Protein AF-A0A972AW50-F1 (afdb_monomer_lite)

Foldseek 3Di:
DDLVLLLVLVVVCVVLPAAEAPPAQFDQAAPVNLVVSCVVCVPRCVVCVVVCVVPRHRGTYAHQVSSVQNSVQDDPNGGDDDPVPDDFLVRVVVPDPDDDDPVPDDPDWSDWDDDVRGIHTD

pLDDT: mean 96.29, std 3.57, range [65.44, 98.56]

Structure (mmCIF, N/CA/C/O backbone):
data_AF-A0A972AW50-F1
#
_entry.id   AF-A0A972AW50-F1
#
loop_
_atom_site.group_PDB
_atom_site.id
_atom_site.type_symbol
_atom_site.label_atom_id
_atom_site.label_alt_id
_atom_site.label_comp_id
_atom_site.label_asym_id
_atom_site.label_entity_id
_atom_site.label_seq_id
_atom_site.pdbx_PDB_ins_code
_atom_site.Cartn_x
_atom_site.Cartn_y
_atom_site.Cartn_z
_atom_site.occupancy
_atom_site.B_iso_or_equiv
_atom_site.auth_seq_id
_atom_site.auth_comp_id
_atom_site.auth_asym_id
_atom_site.auth_atom_id
_atom_site.pdbx_PDB_model_num
ATOM 1 N N . MET A 1 1 ? -8.920 12.000 7.982 1.00 65.44 1 MET A N 1
ATOM 2 C CA . MET A 1 1 ? -9.173 10.735 7.262 1.00 65.44 1 MET A CA 1
ATOM 3 C C . MET A 1 1 ? -10.648 10.401 7.430 1.00 65.44 1 MET A C 1
ATOM 5 O O . MET A 1 1 ? -11.106 10.422 8.565 1.00 65.44 1 MET A O 1
ATOM 9 N N . ASN A 1 2 ? -11.384 10.175 6.340 1.00 83.88 2 ASN A N 1
ATOM 10 C CA . ASN A 1 2 ? -12.760 9.662 6.377 1.00 83.88 2 ASN A CA 1
ATOM 11 C C . ASN A 1 2 ? -12.715 8.178 5.972 1.00 83.88 2 ASN A C 1
ATOM 13 O O . ASN A 1 2 ? -12.054 7.855 4.986 1.00 83.88 2 ASN A O 1
ATOM 17 N N . ASN A 1 3 ? -13.385 7.292 6.714 1.00 86.88 3 ASN A N 1
ATOM 18 C CA . ASN A 1 3 ? -13.387 5.852 6.434 1.00 86.88 3 ASN A CA 1
ATOM 19 C C . ASN A 1 3 ? -13.996 5.537 5.057 1.00 86.88 3 ASN A C 1
ATOM 21 O O . ASN A 1 3 ? -13.477 4.677 4.357 1.00 86.88 3 ASN A O 1
ATOM 25 N N . ILE A 1 4 ? -15.004 6.297 4.614 1.00 93.00 4 ILE A N 1
ATOM 26 C CA . ILE A 1 4 ? -15.620 6.121 3.287 1.00 93.00 4 ILE A CA 1
ATOM 27 C C . ILE A 1 4 ? -14.591 6.351 2.172 1.00 93.00 4 ILE A C 1
ATOM 29 O O . ILE A 1 4 ? -14.475 5.551 1.249 1.00 93.00 4 ILE A O 1
ATOM 33 N N . GLY A 1 5 ? -13.796 7.420 2.278 1.00 95.38 5 GLY A N 1
ATOM 34 C CA . GLY A 1 5 ? -12.772 7.726 1.278 1.00 95.38 5 GLY A CA 1
ATOM 35 C C . GLY A 1 5 ? -11.654 6.683 1.238 1.00 95.38 5 GLY A C 1
ATOM 36 O O . GLY A 1 5 ? -11.182 6.343 0.156 1.00 95.38 5 GLY A O 1
ATOM 37 N N . LEU A 1 6 ? -11.271 6.134 2.397 1.00 96.62 6 LEU A N 1
ATOM 38 C CA . LEU A 1 6 ? -10.305 5.036 2.463 1.00 96.62 6 LEU A CA 1
ATOM 39 C C . LEU A 1 6 ? -10.844 3.778 1.766 1.00 96.62 6 LEU A C 1
ATOM 41 O O . LEU A 1 6 ? -10.118 3.157 0.996 1.00 96.62 6 LEU A O 1
ATOM 45 N N . VAL A 1 7 ? -12.116 3.434 1.985 1.00 97.69 7 VAL A N 1
ATOM 46 C CA . VAL A 1 7 ? -12.761 2.282 1.333 1.00 97.69 7 VAL A CA 1
ATOM 47 C C . VAL A 1 7 ? -12.762 2.436 -0.186 1.00 97.69 7 VAL A C 1
ATOM 49 O O . VAL A 1 7 ? -12.368 1.508 -0.892 1.00 97.69 7 VAL A O 1
ATOM 52 N N . GLU A 1 8 ? -13.146 3.603 -0.706 1.00 97.31 8 GLU A N 1
ATOM 53 C CA . GLU A 1 8 ? -13.129 3.851 -2.154 1.00 97.31 8 GLU A CA 1
ATOM 54 C C . GLU A 1 8 ? -11.710 3.800 -2.733 1.00 97.31 8 GLU A C 1
ATOM 56 O O . GLU A 1 8 ? -11.491 3.249 -3.814 1.00 97.31 8 GLU A O 1
ATOM 61 N N . HIS A 1 9 ? -10.714 4.277 -1.984 1.00 97.75 9 HIS A N 1
ATOM 62 C CA . HIS A 1 9 ? -9.311 4.156 -2.374 1.00 97.75 9 HIS A CA 1
ATOM 63 C C . HIS A 1 9 ? -8.843 2.695 -2.430 1.00 97.75 9 HIS A C 1
ATOM 65 O O . HIS A 1 9 ? -8.184 2.288 -3.387 1.00 97.75 9 HIS A O 1
ATOM 71 N N . CYS A 1 10 ? -9.228 1.874 -1.450 1.00 98.00 10 CYS A N 1
ATOM 72 C CA . CYS A 1 10 ? -8.945 0.438 -1.448 1.00 98.00 10 CYS A CA 1
ATOM 73 C C . CYS A 1 10 ? -9.634 -0.285 -2.616 1.00 98.00 10 CYS A C 1
ATOM 75 O O . CYS A 1 10 ? -8.998 -1.098 -3.289 1.00 98.00 10 CYS A O 1
ATOM 77 N N . LYS A 1 11 ? -10.897 0.045 -2.918 1.00 98.19 11 LYS A N 1
ATOM 78 C CA . LYS A 1 11 ? -11.619 -0.482 -4.090 1.00 98.19 11 LYS A CA 1
ATOM 79 C C . LYS A 1 11 ? -10.936 -0.100 -5.402 1.00 98.19 11 LYS A C 1
ATOM 81 O O . LYS A 1 11 ? -10.844 -0.933 -6.301 1.00 98.19 11 LYS A O 1
ATOM 86 N N . MET A 1 12 ? -10.422 1.126 -5.508 1.00 97.94 12 MET A N 1
ATOM 87 C CA . MET A 1 12 ? -9.643 1.578 -6.663 1.00 97.94 12 MET A CA 1
ATOM 88 C C . MET A 1 12 ? -8.335 0.791 -6.806 1.00 97.94 12 MET A C 1
ATOM 90 O O . MET A 1 12 ? -8.030 0.302 -7.893 1.00 97.94 12 MET A O 1
ATOM 94 N N . ALA A 1 13 ? -7.584 0.604 -5.717 1.00 98.25 13 ALA A N 1
ATOM 95 C CA . ALA A 1 13 ? -6.361 -0.194 -5.744 1.00 98.25 13 ALA A CA 1
ATOM 96 C C . ALA A 1 13 ? -6.643 -1.649 -6.163 1.00 98.25 13 ALA A C 1
ATOM 98 O O . ALA A 1 13 ? -5.898 -2.223 -6.962 1.00 98.25 13 ALA A O 1
ATOM 99 N N . LEU A 1 14 ? -7.752 -2.224 -5.683 1.00 97.94 14 LEU A N 1
ATOM 100 C CA . LEU A 1 14 ? -8.210 -3.562 -6.056 1.00 97.94 14 LEU A CA 1
ATOM 101 C C . LEU A 1 14 ? -8.616 -3.648 -7.534 1.00 97.94 14 LEU A C 1
ATOM 103 O O . LEU A 1 14 ? -8.179 -4.563 -8.232 1.00 97.94 14 LEU A O 1
ATOM 107 N N . SER A 1 15 ? -9.407 -2.698 -8.040 1.00 98.25 15 SER A N 1
ATOM 108 C CA . SER A 1 15 ? -9.867 -2.696 -9.436 1.00 98.25 15 SER A CA 1
ATOM 109 C C . SER A 1 15 ? -8.715 -2.495 -10.424 1.00 98.25 15 SER A C 1
ATOM 111 O O . SER A 1 15 ? -8.663 -3.152 -11.464 1.00 98.25 15 SER A O 1
ATOM 113 N N . GLN A 1 16 ? -7.727 -1.674 -10.058 1.00 97.44 16 GLN A N 1
ATOM 114 C CA . GLN A 1 16 ? -6.468 -1.502 -10.791 1.00 97.44 16 GLN A CA 1
ATOM 115 C C . GLN A 1 16 ? -5.462 -2.638 -10.538 1.00 97.44 16 GLN A C 1
ATOM 117 O O . GLN A 1 16 ? -4.381 -2.668 -11.140 1.00 97.44 16 GLN A O 1
ATOM 122 N N . ARG A 1 17 ? -5.819 -3.589 -9.665 1.00 97.38 17 ARG A N 1
ATOM 123 C CA . ARG A 1 17 ? -5.050 -4.788 -9.324 1.00 97.38 17 ARG A CA 1
ATOM 124 C C . ARG A 1 17 ? -3.630 -4.458 -8.846 1.00 97.38 17 ARG A C 1
ATOM 126 O O . ARG A 1 17 ? -2.674 -5.051 -9.345 1.00 97.38 17 ARG A O 1
ATOM 133 N N . TRP A 1 18 ? -3.474 -3.484 -7.950 1.00 98.44 18 TRP A N 1
ATOM 134 C CA . TRP A 1 18 ? -2.161 -3.085 -7.431 1.00 98.44 18 TRP A CA 1
ATOM 135 C C . TRP A 1 18 ? -1.372 -4.288 -6.891 1.00 98.44 18 TRP A C 1
ATOM 137 O O . TRP A 1 18 ? -1.942 -5.213 -6.315 1.00 98.44 18 TRP A O 1
ATOM 147 N N . GLY A 1 19 ? -0.056 -4.273 -7.101 1.00 98.38 19 GLY A N 1
ATOM 148 C CA . GLY A 1 19 ? 0.846 -5.306 -6.598 1.00 98.38 19 GLY A CA 1
ATOM 149 C C . GLY A 1 19 ? 1.158 -5.132 -5.113 1.00 98.38 19 GLY A C 1
ATOM 150 O O . GLY A 1 19 ? 1.080 -4.025 -4.575 1.00 98.38 19 GLY A O 1
ATOM 151 N N . TYR A 1 20 ? 1.568 -6.219 -4.460 1.00 98.00 20 TYR A N 1
ATOM 152 C CA . TYR A 1 20 ? 2.067 -6.171 -3.087 1.00 98.00 20 TYR A CA 1
ATOM 153 C C . TYR A 1 20 ? 3.596 -6.235 -3.077 1.00 98.00 20 TYR A C 1
ATOM 155 O O . TYR A 1 20 ? 4.177 -7.265 -3.422 1.00 98.00 20 TYR A O 1
ATOM 163 N N . VAL A 1 21 ? 4.254 -5.142 -2.681 1.00 98.44 21 VAL A N 1
ATOM 164 C CA . VAL A 1 21 ? 5.723 -5.067 -2.581 1.00 98.44 21 VAL A CA 1
ATOM 165 C C . VAL A 1 21 ? 6.111 -4.343 -1.301 1.00 98.44 21 VAL A C 1
ATOM 167 O O . VAL A 1 21 ? 5.670 -3.220 -1.061 1.00 98.44 21 VAL A O 1
ATOM 170 N N . TRP A 1 22 ? 6.953 -4.976 -0.486 1.00 98.25 22 TRP A N 1
ATOM 171 C CA . TRP A 1 22 ? 7.418 -4.416 0.782 1.00 98.25 22 TRP A CA 1
ATOM 172 C C . TRP A 1 22 ? 8.090 -3.047 0.593 1.00 98.25 22 TRP A C 1
ATOM 174 O O . TRP A 1 22 ? 8.922 -2.884 -0.300 1.00 98.25 22 TRP A O 1
ATOM 184 N N . GLY A 1 23 ? 7.724 -2.062 1.418 1.00 97.06 23 GLY A N 1
ATOM 185 C CA . GLY A 1 23 ? 8.256 -0.699 1.363 1.00 97.06 23 GLY A CA 1
ATOM 186 C C . GLY A 1 23 ? 7.624 0.195 0.290 1.00 97.06 23 GLY A C 1
ATOM 187 O O . GLY A 1 23 ? 8.008 1.357 0.158 1.00 97.06 23 GLY A O 1
ATOM 188 N N . SER A 1 24 ? 6.656 -0.308 -0.483 1.00 97.81 24 SER A N 1
ATOM 189 C CA . SER A 1 24 ? 5.930 0.488 -1.478 1.00 97.81 24 SER A CA 1
ATOM 190 C C . SER A 1 24 ? 4.645 1.099 -0.905 1.00 97.81 24 SER A C 1
ATOM 192 O O . SER A 1 24 ? 4.058 0.595 0.049 1.00 97.81 24 SER A O 1
ATOM 194 N N . PHE A 1 25 ? 4.198 2.217 -1.478 1.00 97.56 25 PHE A N 1
ATOM 195 C CA . PHE A 1 25 ? 3.111 3.039 -0.923 1.00 97.56 25 PHE A CA 1
ATOM 196 C C . PHE A 1 25 ? 2.245 3.683 -2.019 1.00 97.56 25 PHE A C 1
ATOM 198 O O . PHE A 1 25 ? 1.929 4.869 -1.997 1.00 97.56 25 PHE A O 1
ATOM 205 N N . GLY A 1 26 ? 1.894 2.893 -3.032 1.00 97.56 26 GLY A N 1
ATOM 206 C CA . GLY A 1 26 ? 0.997 3.257 -4.131 1.00 97.56 26 GLY A CA 1
ATOM 207 C C . GLY A 1 26 ? 1.672 3.880 -5.352 1.00 97.56 26 GLY A C 1
ATOM 208 O O . GLY A 1 26 ? 0.989 4.276 -6.297 1.00 97.56 26 GLY A O 1
ATOM 209 N N . ARG A 1 27 ? 3.007 3.972 -5.376 1.00 97.19 27 ARG A N 1
ATOM 210 C CA . ARG A 1 27 ? 3.770 4.419 -6.556 1.00 97.19 27 ARG A CA 1
ATOM 211 C C . ARG A 1 27 ? 3.882 3.296 -7.583 1.00 97.19 27 ARG A C 1
ATOM 213 O O . ARG A 1 27 ? 3.848 2.119 -7.231 1.00 97.19 27 ARG A O 1
ATOM 220 N N . VAL A 1 28 ? 4.049 3.673 -8.850 1.00 97.88 28 VAL A N 1
ATOM 221 C CA . VAL A 1 28 ? 4.423 2.729 -9.912 1.00 97.88 28 VAL A CA 1
ATOM 222 C C . VAL A 1 28 ? 5.813 2.170 -9.610 1.00 97.88 28 VAL A C 1
ATOM 224 O O . VAL A 1 28 ? 6.753 2.932 -9.377 1.00 97.88 28 VAL A O 1
ATOM 227 N N . LEU A 1 29 ? 5.936 0.845 -9.602 1.00 98.38 29 LEU A N 1
ATOM 228 C CA . LEU A 1 29 ? 7.190 0.143 -9.376 1.00 98.38 29 LEU A CA 1
ATOM 229 C C . LEU A 1 29 ? 8.030 0.149 -10.658 1.00 98.38 29 LEU A C 1
ATOM 231 O O . LEU A 1 29 ? 7.900 -0.725 -11.515 1.00 98.38 29 LEU A O 1
ATOM 235 N N . THR A 1 30 ? 8.887 1.155 -10.800 1.00 98.31 30 THR A N 1
ATOM 236 C CA . THR A 1 30 ? 9.907 1.194 -11.856 1.00 98.31 30 THR A CA 1
ATOM 237 C C . THR A 1 30 ? 11.057 0.241 -11.524 1.00 98.31 30 THR A C 1
ATOM 239 O O . THR A 1 30 ? 11.207 -0.203 -10.382 1.00 98.31 30 THR A O 1
ATOM 242 N N . ARG A 1 31 ? 11.915 -0.050 -12.510 1.00 98.12 31 ARG A N 1
ATOM 243 C CA . ARG A 1 31 ? 13.122 -0.861 -12.292 1.00 98.12 31 ARG A CA 1
ATOM 244 C C . ARG A 1 31 ? 14.049 -0.243 -11.236 1.00 98.12 31 ARG A C 1
ATOM 246 O O . ARG A 1 31 ? 14.555 -0.968 -10.384 1.00 98.12 31 ARG A O 1
ATOM 253 N N . ASP A 1 32 ? 14.219 1.077 -11.250 1.00 97.88 32 ASP A N 1
ATOM 254 C CA . ASP A 1 32 ? 15.081 1.785 -10.296 1.00 97.88 32 ASP A CA 1
ATOM 255 C C . ASP A 1 32 ? 14.532 1.721 -8.873 1.00 97.88 32 ASP A C 1
ATOM 257 O O . ASP A 1 32 ? 15.257 1.374 -7.938 1.00 97.88 32 ASP A O 1
ATOM 261 N N . ASN A 1 33 ? 13.230 1.971 -8.713 1.00 96.44 33 ASN A N 1
ATOM 262 C CA . ASN A 1 33 ? 12.562 1.869 -7.421 1.00 96.44 33 ASN A CA 1
ATOM 263 C C . ASN A 1 33 ? 12.564 0.425 -6.902 1.00 96.44 33 ASN A C 1
ATOM 265 O O . ASN A 1 33 ? 12.793 0.216 -5.714 1.00 96.44 33 ASN A O 1
ATOM 269 N N . TYR A 1 34 ? 12.374 -0.573 -7.771 1.00 98.44 34 TYR A N 1
ATOM 270 C CA . TYR A 1 34 ? 12.538 -1.980 -7.401 1.00 98.44 34 TYR A CA 1
ATOM 271 C C . TYR A 1 34 ? 13.956 -2.265 -6.891 1.00 98.44 34 TYR A C 1
ATOM 273 O O . TYR A 1 34 ? 14.110 -2.815 -5.805 1.00 98.44 34 TYR A O 1
ATOM 281 N N . ASN A 1 35 ? 14.993 -1.848 -7.623 1.00 98.31 35 ASN A N 1
ATOM 282 C CA . ASN A 1 35 ? 16.385 -2.066 -7.223 1.00 98.31 35 ASN A CA 1
ATOM 283 C C . ASN A 1 35 ? 16.710 -1.379 -5.887 1.00 98.31 35 ASN A C 1
ATOM 285 O O . ASN A 1 35 ? 17.461 -1.920 -5.075 1.00 98.31 35 ASN A O 1
ATOM 289 N N . GLN A 1 36 ? 16.141 -0.196 -5.637 1.00 98.06 36 GLN A N 1
ATOM 290 C CA . GLN A 1 36 ? 16.255 0.480 -4.347 1.00 98.06 36 GLN A CA 1
ATOM 291 C C . GLN A 1 36 ? 15.596 -0.331 -3.225 1.00 98.06 36 GLN A C 1
ATOM 293 O O . GLN A 1 36 ? 16.245 -0.584 -2.212 1.00 98.06 36 GLN A O 1
ATOM 298 N N . LEU A 1 37 ? 14.348 -0.771 -3.415 1.00 98.06 37 LEU A N 1
ATOM 299 C CA . LEU A 1 37 ? 13.626 -1.579 -2.430 1.00 98.06 37 LEU A CA 1
ATOM 300 C C . LEU A 1 37 ? 14.327 -2.917 -2.169 1.00 98.06 37 LEU A C 1
ATOM 302 O O . LEU A 1 37 ? 14.433 -3.328 -1.021 1.00 98.06 37 LEU A O 1
ATOM 306 N N . TYR A 1 38 ? 14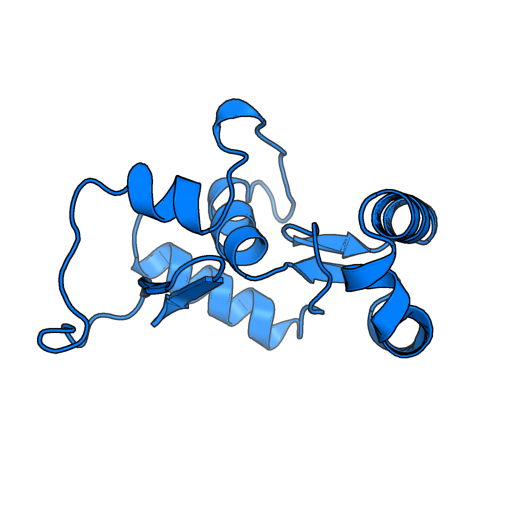.873 -3.557 -3.203 1.00 98.19 38 TYR A N 1
ATOM 307 C CA . TYR A 1 38 ? 15.655 -4.786 -3.076 1.00 98.19 38 TYR A CA 1
ATOM 308 C C . TYR A 1 38 ? 16.910 -4.583 -2.216 1.00 98.19 38 TYR A C 1
ATOM 310 O O . TYR A 1 38 ? 17.210 -5.408 -1.359 1.00 98.19 38 TYR A O 1
ATOM 318 N N . ARG A 1 39 ? 17.635 -3.469 -2.397 1.00 98.31 39 ARG A N 1
ATOM 319 C CA . ARG A 1 39 ? 18.801 -3.140 -1.557 1.00 98.31 39 ARG A CA 1
ATOM 320 C C . ARG A 1 39 ? 18.413 -2.805 -0.120 1.00 98.31 39 ARG A C 1
ATOM 322 O O . ARG A 1 39 ? 19.143 -3.157 0.799 1.00 98.31 39 ARG A O 1
ATOM 329 N N . GLN A 1 40 ? 17.295 -2.107 0.066 1.00 97.56 40 GLN A N 1
ATOM 330 C CA . GLN A 1 40 ? 16.835 -1.660 1.379 1.00 97.56 40 GLN A CA 1
ATOM 331 C C . GLN A 1 40 ? 16.220 -2.800 2.204 1.00 97.56 40 GLN A C 1
ATOM 333 O O . GLN A 1 40 ? 16.399 -2.846 3.418 1.00 97.56 40 GLN A O 1
ATOM 338 N N . TYR A 1 41 ? 15.531 -3.727 1.540 1.00 97.44 41 TYR A N 1
ATOM 339 C CA . TYR A 1 41 ? 14.795 -4.834 2.146 1.00 97.44 41 TYR A CA 1
ATOM 340 C C . TYR A 1 41 ? 1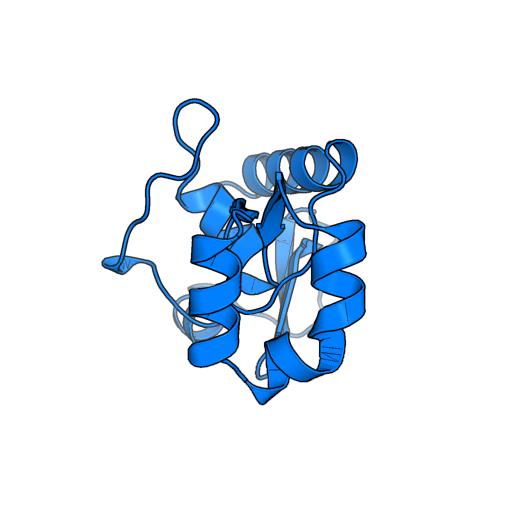5.152 -6.163 1.456 1.00 97.44 41 TYR A C 1
ATOM 342 O O . TYR A 1 41 ? 14.299 -6.795 0.823 1.00 97.44 41 TYR A O 1
ATOM 350 N N . PRO A 1 42 ? 16.420 -6.612 1.535 1.00 97.38 42 PRO A N 1
ATOM 351 C CA . PRO A 1 42 ? 16.898 -7.765 0.771 1.00 97.38 42 PRO A CA 1
ATOM 352 C C . PRO A 1 42 ? 16.215 -9.072 1.175 1.00 97.38 42 PRO A C 1
ATOM 354 O O . PRO A 1 42 ? 16.122 -9.988 0.364 1.00 97.38 42 PRO A O 1
ATOM 357 N N . ARG A 1 43 ? 15.700 -9.178 2.407 1.00 97.62 43 ARG A N 1
ATOM 358 C CA . ARG A 1 43 ? 14.953 -10.362 2.846 1.00 97.62 43 ARG A CA 1
ATOM 359 C C . ARG A 1 43 ? 13.518 -10.328 2.337 1.00 97.62 43 ARG A C 1
ATOM 361 O O . ARG A 1 43 ? 13.054 -11.301 1.753 1.00 97.62 43 ARG A O 1
ATOM 368 N N . GLU A 1 44 ? 12.821 -9.222 2.549 1.00 97.19 44 GLU A N 1
ATOM 369 C CA . GLU A 1 44 ? 11.389 -9.090 2.292 1.00 97.19 44 GLU A CA 1
ATOM 370 C C . GLU A 1 44 ? 11.091 -8.962 0.799 1.00 97.19 44 GLU A C 1
ATOM 372 O O . GLU A 1 44 ? 10.151 -9.581 0.310 1.00 97.19 44 GLU A O 1
ATOM 377 N N . VAL A 1 45 ? 11.905 -8.201 0.064 1.00 98.06 45 VAL A N 1
ATOM 378 C CA . VAL A 1 45 ? 11.786 -8.057 -1.394 1.00 98.06 45 VAL A CA 1
ATOM 379 C C . VAL A 1 45 ? 12.524 -9.192 -2.096 1.00 98.06 45 VAL A C 1
ATOM 381 O O . VAL A 1 45 ? 11.980 -9.787 -3.025 1.00 98.06 45 VAL A O 1
ATOM 384 N N . GLY A 1 46 ? 13.730 -9.543 -1.637 1.00 97.88 46 GLY A N 1
ATOM 385 C CA . GLY A 1 46 ? 14.549 -10.558 -2.303 1.00 97.88 46 GLY A CA 1
ATOM 386 C C . GLY A 1 46 ? 13.944 -11.958 -2.276 1.00 97.88 46 GLY A C 1
ATOM 387 O O . GLY A 1 46 ? 14.001 -12.656 -3.285 1.00 97.88 46 GLY A O 1
ATOM 388 N N . ARG A 1 47 ? 13.250 -12.339 -1.192 1.00 97.81 47 ARG A N 1
ATOM 389 C CA . ARG A 1 47 ? 12.521 -13.620 -1.113 1.00 97.81 47 ARG A CA 1
ATOM 390 C C . ARG A 1 47 ? 11.473 -13.794 -2.220 1.00 97.81 47 ARG A C 1
ATOM 392 O O . ARG A 1 47 ? 11.159 -14.927 -2.571 1.00 97.81 47 ARG A O 1
ATOM 399 N N . TYR A 1 48 ? 10.936 -12.699 -2.757 1.00 97.75 48 TYR A N 1
ATOM 400 C CA . TYR A 1 48 ? 9.905 -12.709 -3.798 1.00 97.75 48 TYR A CA 1
ATOM 401 C C . TYR A 1 48 ? 10.373 -12.045 -5.101 1.00 97.75 48 TYR A C 1
ATOM 403 O O . TYR A 1 48 ? 9.537 -11.672 -5.924 1.00 97.75 48 TYR A O 1
ATOM 411 N N . ALA A 1 49 ? 11.686 -11.893 -5.305 1.00 97.88 49 ALA A N 1
ATOM 412 C CA . ALA A 1 49 ? 12.266 -11.130 -6.410 1.00 97.88 49 ALA A CA 1
ATOM 413 C C . ALA A 1 49 ? 11.727 -11.545 -7.786 1.00 97.88 49 ALA A C 1
ATOM 415 O O . ALA A 1 49 ? 11.315 -10.684 -8.564 1.00 97.88 49 ALA A O 1
ATOM 416 N N . ASP A 1 50 ? 11.690 -12.847 -8.074 1.00 98.19 50 ASP A N 1
ATOM 417 C CA . ASP A 1 50 ? 11.230 -13.365 -9.368 1.00 98.19 50 ASP A CA 1
ATOM 418 C C . ASP A 1 50 ? 9.748 -13.059 -9.596 1.00 98.19 50 ASP A C 1
ATOM 420 O O . ASP A 1 50 ? 9.360 -12.537 -10.641 1.00 98.19 50 ASP A O 1
ATOM 424 N N . HIS A 1 51 ? 8.916 -13.296 -8.578 1.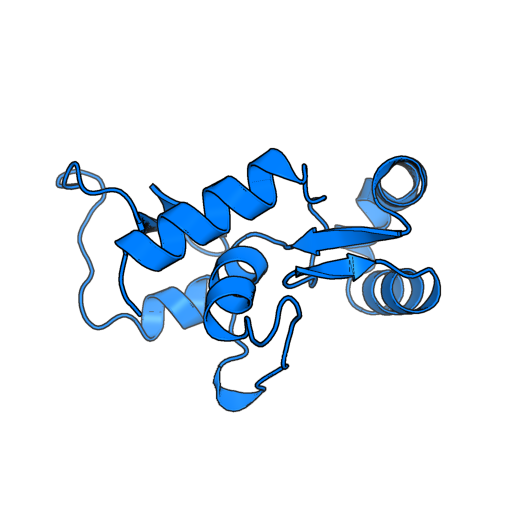00 98.25 51 HIS A N 1
ATOM 425 C CA . HIS A 1 51 ? 7.488 -13.004 -8.640 1.00 98.25 51 HIS A CA 1
ATOM 426 C C . HIS A 1 51 ? 7.225 -11.502 -8.811 1.00 98.25 51 HIS A C 1
ATOM 428 O O . HIS A 1 51 ? 6.411 -11.112 -9.648 1.00 98.25 51 HIS A O 1
ATOM 434 N N . ILE A 1 52 ? 7.928 -10.652 -8.058 1.00 98.31 52 ILE A N 1
ATOM 435 C CA . ILE A 1 52 ? 7.767 -9.197 -8.128 1.00 98.31 52 ILE A CA 1
ATOM 436 C C . ILE A 1 52 ? 8.153 -8.679 -9.512 1.00 98.31 52 ILE A C 1
ATOM 438 O O . ILE A 1 52 ? 7.396 -7.920 -10.120 1.00 98.31 52 ILE A O 1
ATOM 442 N N . GLN A 1 53 ? 9.305 -9.103 -10.030 1.00 97.94 53 GLN A N 1
ATOM 443 C CA . GLN A 1 53 ? 9.785 -8.652 -11.332 1.00 97.94 53 GLN A CA 1
ATOM 444 C C . GLN A 1 53 ? 8.881 -9.118 -12.476 1.00 97.94 53 G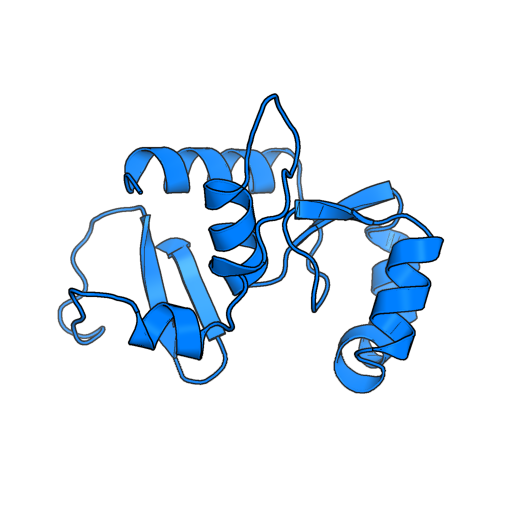LN A C 1
ATOM 446 O O . GLN A 1 53 ? 8.637 -8.343 -13.398 1.00 97.94 53 GLN A O 1
ATOM 451 N N . ALA A 1 54 ? 8.352 -10.342 -12.402 1.00 98.12 54 ALA A N 1
ATOM 452 C CA . ALA A 1 54 ? 7.471 -10.886 -13.430 1.00 98.12 54 ALA A CA 1
ATOM 453 C C . ALA A 1 54 ? 6.061 -10.266 -13.429 1.00 98.12 54 ALA A C 1
ATOM 455 O O . ALA A 1 54 ? 5.444 -10.174 -14.487 1.00 98.12 54 ALA A O 1
ATOM 456 N N . ASN A 1 55 ? 5.538 -9.842 -12.269 1.00 97.94 55 ASN A N 1
ATOM 457 C CA . ASN A 1 55 ? 4.115 -9.490 -12.132 1.00 97.94 55 ASN A CA 1
ATOM 458 C C . ASN A 1 55 ? 3.839 -8.010 -11.829 1.00 97.94 55 ASN A C 1
ATOM 460 O O . ASN A 1 55 ? 2.749 -7.520 -12.144 1.00 97.94 55 ASN A O 1
ATOM 464 N N . TRP A 1 56 ? 4.779 -7.296 -11.199 1.00 98.06 56 TRP A N 1
ATOM 465 C CA . TRP A 1 56 ? 4.504 -5.993 -10.577 1.00 98.06 56 TRP A CA 1
ATOM 466 C C . TRP A 1 56 ? 5.300 -4.818 -11.151 1.00 98.06 56 TRP A C 1
ATOM 468 O O . TRP A 1 56 ? 4.947 -3.669 -10.880 1.00 98.06 56 TRP A O 1
ATOM 478 N N . LEU A 1 57 ? 6.330 -5.058 -11.972 1.00 97.94 57 LEU A N 1
ATOM 479 C CA . LEU A 1 57 ? 7.020 -3.970 -12.672 1.00 97.94 57 LEU A CA 1
ATOM 480 C C . LEU A 1 57 ? 6.043 -3.163 -13.533 1.00 97.94 57 LEU A C 1
ATOM 482 O O . LEU A 1 57 ? 5.165 -3.713 -14.193 1.00 97.94 57 LEU A O 1
ATOM 486 N N . ASN A 1 58 ? 6.215 -1.841 -13.521 1.00 97.62 58 ASN A N 1
ATOM 487 C CA . ASN A 1 58 ? 5.350 -0.861 -14.185 1.00 97.62 58 ASN A CA 1
ATOM 488 C C . ASN A 1 58 ? 3.905 -0.825 -13.661 1.00 97.62 58 ASN A C 1
ATOM 490 O O . ASN A 1 58 ? 3.029 -0.233 -14.290 1.00 97.62 58 ASN A O 1
ATOM 494 N N . ARG A 1 59 ? 3.646 -1.398 -12.481 1.00 97.75 59 ARG A N 1
ATOM 495 C CA . ARG A 1 59 ? 2.338 -1.357 -11.816 1.00 97.75 59 ARG A CA 1
ATOM 496 C C . ARG A 1 59 ? 2.435 -0.625 -10.491 1.00 97.75 59 ARG A C 1
ATOM 498 O O . ARG A 1 59 ? 3.493 -0.589 -9.862 1.00 97.75 59 ARG A O 1
ATOM 505 N N . ARG A 1 60 ? 1.329 -0.021 -10.051 1.00 98.31 60 ARG A N 1
ATOM 506 C CA . ARG A 1 60 ? 1.264 0.550 -8.702 1.00 98.31 60 ARG A CA 1
ATOM 507 C C . ARG A 1 60 ? 1.367 -0.572 -7.680 1.00 98.31 60 ARG A C 1
ATOM 509 O O . ARG A 1 60 ? 0.692 -1.589 -7.821 1.00 98.31 60 ARG A O 1
ATOM 516 N N . CYS A 1 61 ? 2.225 -0.376 -6.688 1.00 98.56 61 CYS A N 1
ATOM 517 C CA . CYS A 1 61 ? 2.430 -1.334 -5.614 1.00 98.56 61 CYS A CA 1
ATOM 518 C C . CYS A 1 61 ? 2.290 -0.653 -4.261 1.00 98.56 61 CYS A C 1
ATOM 520 O O . CYS A 1 61 ? 2.696 0.501 -4.103 1.00 98.56 61 CYS A O 1
ATOM 522 N N . ALA A 1 62 ? 1.738 -1.374 -3.294 1.00 98.44 62 ALA A N 1
ATOM 523 C CA . ALA A 1 62 ? 1.721 -0.970 -1.898 1.00 98.44 62 ALA A CA 1
ATOM 524 C C . ALA A 1 62 ? 2.019 -2.173 -0.997 1.00 98.44 62 ALA A C 1
ATOM 526 O O . ALA A 1 62 ? 1.693 -3.305 -1.348 1.00 98.44 62 ALA A O 1
ATOM 527 N N . ASP A 1 63 ? 2.615 -1.943 0.169 1.00 98.06 63 ASP A N 1
ATOM 528 C CA . ASP A 1 63 ? 2.523 -2.892 1.277 1.00 98.06 63 ASP A CA 1
ATOM 529 C C . ASP A 1 63 ? 1.299 -2.590 2.160 1.00 98.06 63 ASP A C 1
ATOM 531 O O . ASP A 1 63 ? 0.475 -1.728 1.843 1.00 98.06 63 ASP A O 1
ATOM 535 N N . CYS A 1 64 ? 1.167 -3.322 3.268 1.00 97.69 64 CYS A N 1
ATOM 536 C CA . CYS A 1 64 ? 0.039 -3.221 4.191 1.00 97.69 64 CYS A CA 1
ATOM 537 C C . CYS A 1 64 ? -0.270 -1.776 4.645 1.00 97.69 64 CYS A C 1
ATOM 539 O O . CYS A 1 64 ? -1.315 -1.220 4.305 1.00 97.69 64 CYS A O 1
ATOM 541 N N . VAL A 1 65 ? 0.656 -1.126 5.356 1.00 98.06 65 VAL A N 1
ATOM 542 C CA . VAL A 1 65 ? 0.501 0.268 5.803 1.00 98.06 65 VAL A CA 1
ATOM 543 C C . VAL A 1 65 ? 0.646 1.249 4.638 1.00 98.06 65 VAL A C 1
ATOM 545 O O . VAL A 1 65 ? 0.026 2.311 4.634 1.00 98.06 65 VAL A O 1
ATOM 548 N N . GLY A 1 66 ? 1.425 0.890 3.620 1.00 98.25 66 GLY A N 1
ATOM 549 C CA . GLY A 1 66 ? 1.620 1.631 2.384 1.00 98.25 66 GLY A CA 1
ATOM 550 C C . GLY A 1 66 ? 0.322 1.878 1.630 1.00 98.25 66 GLY A C 1
ATOM 551 O O . GLY A 1 66 ? 0.170 2.954 1.056 1.00 98.25 66 GLY A O 1
ATOM 552 N N . LEU A 1 67 ? -0.644 0.956 1.684 1.00 98.25 67 LEU A N 1
ATOM 553 C CA . LEU A 1 67 ? -1.966 1.161 1.093 1.00 98.25 67 LEU A CA 1
ATOM 554 C C . LEU A 1 67 ? -2.726 2.283 1.815 1.00 98.25 67 LEU A C 1
ATOM 556 O O . LEU A 1 67 ? -3.247 3.188 1.165 1.00 98.25 67 LEU A O 1
ATOM 560 N N . ILE A 1 68 ? -2.712 2.300 3.149 1.00 97.69 68 ILE A N 1
ATOM 561 C CA . ILE A 1 68 ? -3.357 3.358 3.943 1.00 97.69 68 ILE A CA 1
ATOM 562 C C . ILE A 1 68 ? -2.627 4.699 3.761 1.00 97.69 68 ILE A C 1
ATOM 564 O O . ILE A 1 68 ? -3.265 5.733 3.552 1.00 97.69 68 ILE A O 1
ATOM 568 N N . LYS A 1 69 ? -1.286 4.699 3.768 1.00 97.50 69 LYS A N 1
ATOM 569 C CA . LYS A 1 69 ? -0.478 5.897 3.475 1.00 97.50 69 LYS A CA 1
ATOM 570 C C . LYS A 1 69 ? -0.752 6.425 2.070 1.00 97.50 69 LYS A C 1
ATOM 572 O O . LYS A 1 69 ? -0.856 7.631 1.885 1.00 97.50 69 LYS A O 1
ATOM 577 N N . SER A 1 70 ? -0.952 5.541 1.094 1.00 97.56 70 SER A N 1
ATOM 578 C CA . SER A 1 70 ? -1.256 5.952 -0.275 1.00 97.56 70 SER A CA 1
ATOM 579 C C . SER A 1 70 ? -2.568 6.727 -0.383 1.00 97.56 70 SER A C 1
ATOM 581 O O . SER A 1 70 ? -2.624 7.651 -1.184 1.00 97.56 70 SER A O 1
ATOM 583 N N . TYR A 1 71 ? -3.573 6.418 0.449 1.00 97.00 71 TYR A N 1
ATOM 584 C CA . TYR A 1 71 ? -4.802 7.212 0.547 1.00 97.00 71 TYR A CA 1
ATOM 585 C C . TYR A 1 71 ? -4.526 8.601 1.135 1.00 97.00 71 TYR A C 1
ATOM 587 O O . TYR A 1 71 ? -4.972 9.608 0.594 1.00 97.00 71 TYR A O 1
ATOM 595 N N . LEU A 1 72 ? -3.747 8.669 2.220 1.00 95.75 72 LEU A N 1
ATOM 596 C CA . LEU A 1 72 ? -3.373 9.937 2.860 1.00 95.75 72 LEU A CA 1
ATOM 597 C C . LEU A 1 72 ? -2.566 10.861 1.943 1.00 95.75 72 LEU A C 1
ATOM 599 O O . LEU A 1 72 ? -2.627 12.079 2.087 1.00 95.75 72 LEU A O 1
ATOM 603 N N . TRP A 1 73 ? -1.793 10.275 1.034 1.00 97.25 73 TRP A N 1
ATOM 604 C CA . TRP A 1 73 ? -0.879 10.975 0.134 1.00 97.25 73 TRP A CA 1
ATOM 605 C C . TRP A 1 73 ? -1.431 11.117 -1.283 1.00 97.25 73 TRP A C 1
ATOM 607 O O . TRP A 1 73 ? -0.711 11.583 -2.170 1.00 97.25 73 TRP A O 1
ATOM 617 N N . TRP A 1 74 ? -2.675 10.692 -1.517 1.00 96.88 74 TRP A N 1
ATOM 618 C CA . TRP A 1 74 ? -3.281 10.731 -2.839 1.00 96.88 74 TRP A CA 1
ATOM 619 C C . TRP A 1 74 ? -3.638 12.166 -3.227 1.00 96.88 74 TRP A C 1
ATOM 621 O O . TRP A 1 74 ? -4.435 12.822 -2.561 1.00 96.88 74 TRP A O 1
ATOM 631 N N . SER A 1 75 ? -3.054 12.647 -4.321 1.00 95.44 75 SER A N 1
ATOM 632 C CA . SER A 1 75 ? -3.288 13.979 -4.881 1.00 95.44 75 SER A CA 1
ATOM 633 C C . SER A 1 75 ? -3.236 13.884 -6.398 1.00 95.44 75 SER A C 1
ATOM 635 O O . SER A 1 75 ? -2.269 13.358 -6.947 1.00 95.44 75 SER A O 1
ATOM 637 N N . ASP A 1 76 ? -4.282 14.363 -7.072 1.00 93.25 76 ASP A N 1
ATOM 638 C CA . ASP A 1 76 ? -4.362 14.452 -8.539 1.00 93.25 76 ASP A CA 1
ATOM 639 C C . ASP A 1 76 ? -4.004 13.140 -9.264 1.00 93.25 76 ASP A C 1
ATOM 641 O O . ASP A 1 76 ? -3.263 13.105 -10.245 1.00 93.25 76 ASP A O 1
ATOM 645 N N . GLY A 1 77 ? -4.507 12.016 -8.739 1.00 92.31 77 GLY A N 1
ATOM 646 C CA . GLY A 1 77 ? -4.285 10.691 -9.324 1.00 92.31 77 GLY A CA 1
ATOM 647 C C . GLY A 1 77 ? -2.891 10.105 -9.072 1.00 92.31 77 GLY A C 1
ATOM 648 O O . GLY A 1 77 ? -2.528 9.102 -9.697 1.00 92.31 77 GLY A O 1
ATOM 649 N N . ASN A 1 78 ? -2.093 10.700 -8.180 1.00 94.62 78 ASN A N 1
ATOM 650 C CA . ASN A 1 78 ? -0.760 10.211 -7.856 1.00 94.62 78 ASN A CA 1
ATOM 651 C C . ASN A 1 78 ? -0.371 10.392 -6.379 1.00 94.62 78 ASN A C 1
ATOM 653 O O . ASN A 1 78 ? -1.099 10.969 -5.579 1.00 94.62 78 ASN A O 1
ATOM 657 N N . ILE A 1 79 ? 0.796 9.858 -6.016 1.00 97.00 79 ILE A N 1
ATOM 658 C CA . ILE A 1 79 ? 1.342 9.928 -4.660 1.00 97.00 79 ILE A CA 1
ATOM 659 C C . ILE A 1 79 ? 2.171 11.196 -4.485 1.00 97.00 79 ILE A C 1
ATOM 661 O O . ILE A 1 79 ? 3.204 11.361 -5.137 1.00 97.00 79 ILE A O 1
ATOM 665 N N . ARG A 1 80 ? 1.784 12.025 -3.516 1.00 96.94 80 ARG A N 1
ATOM 666 C CA . ARG A 1 80 ? 2.590 13.128 -2.993 1.00 96.94 80 ARG A CA 1
ATOM 667 C C . ARG A 1 80 ? 3.170 12.732 -1.637 1.00 96.94 80 ARG A C 1
ATOM 669 O O . ARG A 1 80 ? 2.508 12.847 -0.613 1.00 96.94 80 ARG A O 1
ATOM 676 N N . TYR A 1 81 ? 4.406 12.232 -1.646 1.00 96.00 81 TYR A N 1
ATOM 677 C CA . TYR A 1 81 ? 5.070 11.728 -0.440 1.00 96.00 81 TYR A CA 1
ATOM 678 C C . TYR A 1 81 ? 5.106 12.774 0.687 1.00 96.00 81 TYR A C 1
ATOM 680 O O . TYR A 1 81 ? 5.440 13.936 0.448 1.00 96.00 81 TYR A O 1
ATOM 688 N N . ASN A 1 82 ? 4.811 12.340 1.915 1.00 95.12 82 ASN A N 1
ATOM 689 C CA . ASN A 1 82 ? 4.875 13.166 3.115 1.00 95.12 82 ASN A CA 1
ATOM 690 C C . ASN A 1 82 ? 5.604 12.416 4.240 1.00 95.12 82 ASN A C 1
ATOM 692 O O . ASN A 1 82 ? 5.012 11.592 4.936 1.00 95.12 82 ASN A O 1
ATOM 696 N N . GLY A 1 83 ? 6.879 12.755 4.447 1.00 94.62 83 GLY A N 1
ATOM 697 C CA . GLY A 1 83 ? 7.732 12.104 5.446 1.00 94.62 83 GLY A CA 1
ATOM 698 C C . GLY A 1 83 ? 7.249 12.252 6.892 1.00 94.62 83 GLY A C 1
ATOM 699 O O . GLY A 1 83 ? 7.498 11.367 7.698 1.00 94.62 83 GLY A O 1
ATOM 700 N N . SER A 1 84 ? 6.493 13.308 7.226 1.00 94.44 84 SER A N 1
ATOM 701 C CA . SER A 1 84 ? 5.937 13.481 8.584 1.00 94.44 84 SER A CA 1
ATOM 702 C C . SER A 1 84 ? 4.860 12.448 8.941 1.00 94.44 84 SER A C 1
ATOM 704 O O . SER A 1 84 ? 4.540 12.252 10.110 1.00 94.44 84 SER A O 1
ATOM 706 N N . GLN A 1 85 ? 4.295 11.794 7.926 1.00 93.50 85 GLN A N 1
ATOM 707 C CA . GLN A 1 85 ? 3.280 10.752 8.055 1.00 93.50 85 GLN A CA 1
ATOM 708 C C . GLN A 1 85 ? 3.842 9.368 7.711 1.00 93.50 85 GLN A C 1
ATOM 710 O O . GLN A 1 85 ? 3.089 8.391 7.697 1.00 93.50 85 GLN A O 1
ATOM 715 N N . ASP A 1 86 ? 5.136 9.274 7.389 1.00 96.25 86 ASP A N 1
ATOM 716 C CA . ASP A 1 86 ? 5.745 8.001 7.048 1.00 96.25 86 ASP A CA 1
ATOM 717 C C . ASP A 1 86 ? 5.991 7.192 8.319 1.00 96.25 86 ASP A C 1
ATOM 719 O O . ASP A 1 86 ? 6.749 7.569 9.211 1.00 96.25 86 ASP A O 1
ATOM 723 N N . THR A 1 87 ? 5.261 6.091 8.432 1.00 96.62 87 THR A N 1
ATOM 724 C CA . THR A 1 87 ? 5.223 5.283 9.641 1.00 96.62 87 THR A CA 1
ATOM 725 C C . THR A 1 87 ? 4.990 3.814 9.305 1.00 96.62 87 THR A C 1
ATOM 727 O O . THR A 1 87 ? 4.603 3.459 8.182 1.00 96.62 87 THR A O 1
ATOM 730 N N . THR A 1 88 ? 5.258 2.956 10.285 1.00 97.31 88 THR A N 1
ATOM 731 C CA . THR A 1 88 ? 5.040 1.508 10.218 1.00 97.31 88 THR A CA 1
ATOM 732 C C . THR A 1 88 ? 3.596 1.159 10.585 1.00 97.31 88 THR A C 1
ATOM 734 O O . THR A 1 88 ? 2.841 2.012 11.052 1.00 97.31 88 THR A O 1
ATOM 737 N N . ALA A 1 89 ? 3.202 -0.107 10.419 1.00 97.44 89 ALA A N 1
ATOM 738 C CA . ALA A 1 89 ? 1.911 -0.593 10.913 1.00 97.44 89 ALA A CA 1
ATOM 739 C C . ALA A 1 89 ? 1.730 -0.312 12.419 1.00 97.44 89 ALA A C 1
ATOM 741 O O . ALA A 1 89 ? 0.698 0.212 12.835 1.00 97.44 89 ALA A O 1
ATOM 742 N N . ASP A 1 90 ? 2.765 -0.577 13.220 1.00 97.94 90 ASP A N 1
ATOM 743 C CA . ASP A 1 90 ? 2.749 -0.338 14.668 1.00 97.94 90 ASP A CA 1
ATOM 744 C C . ASP A 1 90 ? 2.741 1.151 15.008 1.00 97.94 90 ASP A C 1
ATOM 746 O O . ASP A 1 90 ? 2.045 1.582 15.925 1.00 97.94 90 ASP A O 1
ATOM 750 N N . GLY A 1 91 ? 3.469 1.965 14.241 1.00 97.31 91 GLY A N 1
ATOM 751 C CA . GLY A 1 91 ? 3.432 3.414 14.391 1.00 97.31 91 GLY A CA 1
ATOM 752 C C . GLY A 1 91 ? 2.047 3.988 14.082 1.00 97.31 91 GLY A C 1
ATOM 753 O O . GLY A 1 91 ? 1.530 4.791 14.857 1.00 97.31 91 GLY A O 1
ATOM 754 N N . MET A 1 92 ? 1.389 3.508 13.022 1.00 96.00 92 MET A N 1
ATOM 755 C CA . MET A 1 92 ? 0.018 3.899 12.683 1.00 96.00 92 MET A CA 1
ATOM 756 C C . MET A 1 92 ? -0.984 3.488 13.770 1.00 96.00 92 MET A C 1
ATOM 758 O O . MET A 1 92 ? -1.850 4.285 14.146 1.00 96.00 92 MET A O 1
ATOM 762 N N . TYR A 1 93 ? -0.838 2.285 14.332 1.00 96.50 93 TYR A N 1
ATOM 763 C CA . TYR A 1 93 ? -1.607 1.879 15.504 1.00 96.50 93 TYR A CA 1
ATOM 764 C C . TYR A 1 93 ? -1.350 2.828 16.676 1.00 96.50 93 TYR A C 1
ATOM 766 O O . TYR A 1 93 ? -2.294 3.395 17.216 1.00 96.50 93 TYR A O 1
ATOM 774 N N . ASN A 1 94 ? -0.095 3.095 17.039 1.00 96.69 94 ASN A N 1
ATOM 775 C CA . ASN A 1 94 ? 0.242 3.962 18.169 1.00 96.69 94 ASN A CA 1
ATOM 776 C C . ASN A 1 94 ? -0.340 5.376 18.032 1.00 96.69 94 ASN A C 1
ATOM 778 O O . ASN A 1 94 ? -0.910 5.875 19.003 1.00 96.69 94 ASN A O 1
ATOM 782 N N . LEU A 1 95 ? -0.315 5.952 16.827 1.00 94.56 95 LEU A N 1
ATOM 783 C CA . LEU A 1 95 ? -0.905 7.257 16.502 1.00 94.56 95 LEU A CA 1
ATOM 784 C C . LEU A 1 95 ? -2.446 7.286 16.549 1.00 94.56 95 LEU A C 1
ATOM 786 O O . LEU A 1 95 ? -3.045 8.364 16.593 1.00 94.56 95 LEU A O 1
ATOM 790 N N . SER A 1 96 ? -3.112 6.129 16.532 1.00 92.94 96 SER A N 1
ATOM 791 C CA . SER A 1 96 ? -4.575 6.053 16.512 1.00 92.94 96 SER A CA 1
ATOM 792 C C . SER A 1 96 ? -5.182 6.478 17.853 1.00 92.94 96 SER A C 1
ATOM 794 O O . SER A 1 96 ? -4.882 5.907 18.902 1.00 92.94 96 SER A O 1
ATOM 796 N N . LYS A 1 97 ? -6.089 7.466 17.811 1.00 94.00 97 LYS A N 1
ATOM 797 C CA . LYS A 1 97 ? -6.766 8.021 19.001 1.00 94.00 97 LYS A CA 1
ATOM 798 C C . LYS A 1 97 ? -7.821 7.091 19.602 1.00 94.00 97 LYS A C 1
ATOM 800 O O . LYS A 1 97 ? -8.109 7.186 20.788 1.00 94.00 97 LYS A O 1
ATOM 805 N N . ARG A 1 98 ? -8.429 6.228 18.783 1.00 92.62 98 ARG A N 1
ATOM 806 C CA . ARG A 1 98 ? -9.414 5.229 19.214 1.00 92.62 98 ARG A CA 1
ATOM 807 C C . ARG A 1 98 ? -8.951 3.852 18.774 1.00 92.62 98 ARG A C 1
ATOM 809 O O . ARG A 1 98 ? -8.555 3.682 17.625 1.00 92.62 98 ARG A O 1
ATOM 816 N N . LYS A 1 99 ? -9.000 2.906 19.704 1.00 93.94 99 LYS A N 1
ATOM 817 C CA . LYS A 1 99 ? -8.581 1.512 19.553 1.00 93.94 99 LYS A CA 1
ATOM 818 C C . LYS A 1 99 ? -9.596 0.646 20.288 1.00 93.94 99 LYS A C 1
ATOM 820 O O . LYS A 1 99 ? -10.195 1.103 21.259 1.00 93.94 99 LYS A O 1
ATOM 825 N N . GLY A 1 100 ? -9.769 -0.584 19.835 1.00 94.06 100 GLY A N 1
ATOM 826 C CA . GLY A 1 100 ? -10.638 -1.561 20.476 1.00 94.06 100 GLY A CA 1
ATOM 827 C C . GLY A 1 100 ? -10.189 -2.977 20.129 1.00 94.06 100 GLY A C 1
ATOM 828 O O . GLY A 1 100 ? -9.446 -3.154 19.159 1.00 94.06 100 GLY A O 1
ATOM 829 N N . PRO A 1 101 ? -10.588 -3.977 20.925 1.00 94.31 101 PRO A N 1
ATOM 830 C CA . PRO A 1 101 ? -10.279 -5.366 20.633 1.00 94.31 101 PRO A CA 1
ATOM 831 C C . PRO A 1 101 ? -11.087 -5.867 19.427 1.00 94.31 101 PRO A C 1
ATOM 833 O O . PRO A 1 101 ? -12.203 -5.414 19.174 1.00 94.31 101 PRO A O 1
ATOM 836 N N . ILE A 1 102 ? -10.548 -6.862 18.715 1.00 92.75 102 ILE A N 1
ATOM 837 C CA . ILE A 1 102 ? -11.240 -7.504 17.583 1.00 92.75 102 ILE A CA 1
ATOM 838 C C . ILE A 1 102 ? -12.539 -8.208 18.007 1.00 92.75 102 ILE A C 1
ATOM 840 O O . ILE A 1 102 ? -13.454 -8.342 17.204 1.00 92.75 102 ILE A O 1
ATOM 844 N N . SER A 1 103 ? -12.654 -8.612 19.278 1.00 95.31 103 SER A N 1
ATOM 845 C CA . SER A 1 103 ? -13.858 -9.245 19.834 1.00 95.31 103 SER A CA 1
ATOM 846 C C . SER A 1 103 ? -15.085 -8.331 19.847 1.00 95.31 103 SER A C 1
ATOM 848 O O . SER A 1 103 ? -16.200 -8.820 19.993 1.00 95.31 103 SER A O 1
ATOM 850 N N . THR A 1 104 ? -14.893 -7.019 19.697 1.00 93.81 104 THR A N 1
ATOM 851 C CA . THR A 1 104 ? -15.966 -6.022 19.615 1.00 93.81 104 THR A CA 1
ATOM 852 C C . THR A 1 104 ? -15.872 -5.219 18.317 1.00 93.81 104 THR A C 1
ATOM 854 O O . THR A 1 104 ? -16.188 -4.028 18.315 1.00 93.81 104 THR A O 1
ATOM 857 N N . LEU A 1 105 ? -15.354 -5.823 17.239 1.00 93.38 105 LEU A N 1
ATOM 858 C CA . LEU A 1 105 ? -15.215 -5.169 15.939 1.00 93.38 105 LEU A CA 1
ATOM 859 C C . LEU A 1 105 ? -16.599 -4.712 15.438 1.00 93.38 105 LEU A C 1
ATOM 861 O O . LEU A 1 105 ? -17.478 -5.554 15.263 1.00 93.38 105 LEU A O 1
ATOM 865 N N . PRO A 1 106 ? -16.823 -3.405 15.212 1.00 92.75 106 PRO A N 1
ATOM 866 C CA . PRO A 1 106 ? -18.062 -2.949 14.609 1.00 92.75 106 PRO A CA 1
ATOM 867 C C . PRO A 1 106 ? -18.069 -3.216 13.100 1.00 92.75 106 PRO A C 1
ATOM 869 O O . PRO A 1 106 ? -17.039 -3.089 12.439 1.00 92.75 106 PRO A O 1
ATOM 872 N N . GLU A 1 107 ? -19.253 -3.491 12.553 1.00 94.62 107 GLU A N 1
ATOM 873 C CA . GLU A 1 107 ? -19.505 -3.710 11.120 1.00 94.62 107 GLU A CA 1
ATOM 874 C C . GLU A 1 107 ? -19.455 -2.399 10.313 1.00 94.62 107 GLU A C 1
ATOM 876 O O . GLU A 1 107 ? -20.436 -1.955 9.717 1.00 94.62 107 GLU A O 1
ATOM 881 N N . VAL A 1 108 ? -18.305 -1.721 10.351 1.00 93.69 108 VAL A N 1
ATOM 882 C CA . VAL A 1 108 ? -18.074 -0.428 9.700 1.00 93.69 108 VAL A CA 1
ATOM 883 C C . VAL A 1 108 ? -16.885 -0.553 8.746 1.00 93.69 108 VAL A C 1
ATOM 885 O O . VAL A 1 108 ? -15.746 -0.628 9.208 1.00 93.69 108 VAL A O 1
ATOM 888 N N . PRO A 1 109 ? -17.109 -0.526 7.422 1.00 94.50 109 PRO A N 1
ATOM 889 C CA . PRO A 1 109 ? -16.024 -0.533 6.448 1.00 94.50 109 PRO A CA 1
ATOM 890 C C . PRO A 1 109 ? -15.061 0.648 6.627 1.00 94.50 109 PRO A C 1
ATOM 892 O O . PRO A 1 109 ? -15.459 1.773 6.962 1.00 94.50 109 PRO A O 1
ATOM 895 N N . GLY A 1 110 ? -13.782 0.401 6.369 1.00 94.31 110 GLY A N 1
ATOM 896 C CA . GLY A 1 110 ? -12.695 1.364 6.502 1.00 94.31 110 GLY A CA 1
ATOM 897 C C . GLY A 1 110 ? -12.041 1.387 7.883 1.00 94.31 110 GLY A C 1
ATOM 898 O O . GLY A 1 110 ? -11.222 2.270 8.145 1.00 94.31 110 GLY A O 1
ATOM 899 N N . LEU A 1 111 ? -12.385 0.453 8.777 1.00 95.56 111 LEU A N 1
ATOM 900 C CA . LEU A 1 111 ? -11.673 0.288 10.043 1.00 95.56 111 LEU A CA 1
ATOM 901 C C . LEU A 1 111 ? -10.307 -0.352 9.810 1.00 95.56 111 LEU A C 1
ATOM 903 O O . LEU A 1 111 ? -10.178 -1.338 9.090 1.00 95.56 111 LEU A O 1
ATOM 907 N N . ALA A 1 112 ? -9.280 0.192 10.457 1.00 95.44 112 ALA A N 1
ATOM 908 C CA . ALA A 1 112 ? -7.963 -0.417 10.435 1.00 95.44 112 ALA A CA 1
ATOM 909 C C . ALA A 1 112 ? -7.915 -1.619 11.392 1.00 95.44 112 ALA A C 1
ATOM 911 O O . ALA A 1 112 ? -8.140 -1.471 12.594 1.00 95.44 112 ALA A O 1
ATOM 912 N N . LEU A 1 113 ? -7.584 -2.795 10.865 1.00 96.19 113 LEU A N 1
ATOM 913 C CA . LEU A 1 113 ? -7.329 -4.007 11.641 1.00 96.19 113 LEU A CA 1
ATOM 914 C C . LEU A 1 113 ? -5.830 -4.138 11.859 1.00 96.19 113 LEU A C 1
ATOM 916 O O . LEU A 1 113 ? -5.076 -4.126 10.893 1.00 96.19 113 LEU A O 1
ATOM 920 N N . TRP A 1 114 ? -5.382 -4.276 13.101 1.00 97.38 114 TRP A N 1
ATOM 921 C CA . TRP A 1 11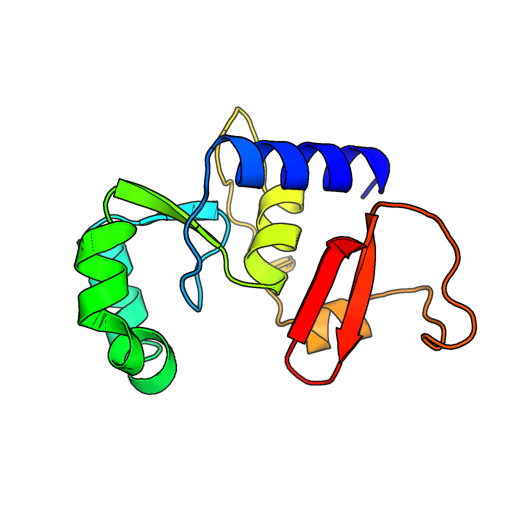4 ? -3.956 -4.296 13.421 1.00 97.38 114 TRP A CA 1
ATOM 922 C C . TRP A 1 114 ? -3.571 -5.520 14.248 1.00 97.38 114 TRP A C 1
ATOM 924 O O . TRP A 1 114 ? -4.309 -5.963 15.128 1.00 97.38 114 TRP A O 1
ATOM 934 N N . ARG A 1 115 ? -2.367 -6.023 13.978 1.00 95.81 115 ARG A N 1
ATOM 935 C CA . ARG A 1 115 ? -1.579 -6.884 14.865 1.00 95.81 115 ARG A CA 1
ATOM 936 C C . ARG A 1 115 ? -0.115 -6.427 14.793 1.00 95.81 115 ARG A C 1
ATOM 938 O O . ARG A 1 115 ? 0.239 -5.782 13.807 1.00 95.81 115 ARG A O 1
ATOM 945 N N . PRO A 1 116 ? 0.760 -6.798 15.742 1.00 96.94 116 PRO A N 1
ATOM 946 C CA . PRO A 1 116 ? 2.171 -6.418 15.683 1.00 96.94 116 PRO A CA 1
ATOM 947 C C . PRO A 1 116 ? 2.797 -6.673 14.301 1.00 96.94 116 PRO A C 1
ATOM 949 O O . PRO A 1 116 ? 2.740 -7.789 13.777 1.00 96.94 116 PRO A O 1
ATOM 952 N N . GLY A 1 117 ? 3.336 -5.616 13.691 1.00 96.12 117 GLY A N 1
ATOM 953 C CA . GLY A 1 117 ? 3.974 -5.630 12.374 1.00 96.12 117 GLY A CA 1
ATOM 954 C C . GLY A 1 117 ? 3.040 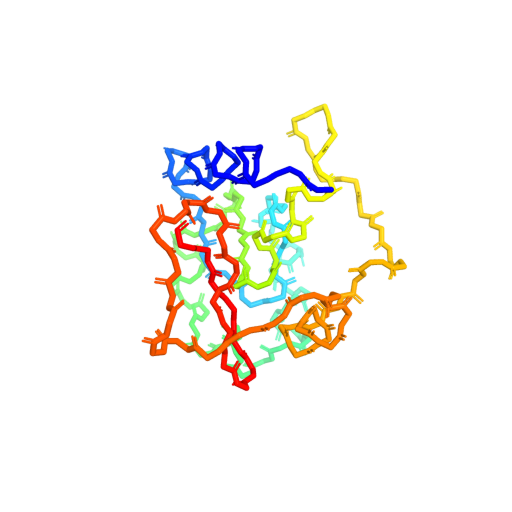-5.665 11.155 1.00 96.12 117 GLY A C 1
ATOM 955 O O . GLY A 1 117 ? 3.540 -5.720 10.032 1.00 96.12 117 GLY A O 1
ATOM 956 N N . HIS A 1 118 ? 1.710 -5.637 11.312 1.00 97.56 118 HIS A N 1
ATOM 957 C CA . HIS A 1 118 ? 0.781 -5.721 10.178 1.00 97.56 118 HIS A CA 1
ATOM 958 C C . HIS A 1 118 ? -0.528 -4.951 10.393 1.00 97.56 118 HIS A C 1
ATOM 960 O O . HIS A 1 118 ? -1.076 -4.907 11.492 1.00 97.56 118 HIS A O 1
ATOM 966 N N . ILE A 1 119 ? -1.057 -4.370 9.316 1.00 97.81 119 ILE A N 1
ATOM 967 C CA . ILE A 1 119 ? -2.306 -3.606 9.334 1.00 97.81 119 ILE A CA 1
ATOM 968 C C . ILE A 1 119 ? -3.120 -3.865 8.063 1.00 97.81 119 ILE A C 1
ATOM 970 O O . ILE A 1 119 ? -2.558 -4.010 6.983 1.00 97.81 119 ILE A O 1
ATOM 974 N N . GLY A 1 120 ? -4.439 -3.925 8.184 1.00 96.62 120 GLY A N 1
ATOM 975 C CA . GLY A 1 120 ? -5.376 -4.098 7.077 1.00 96.62 120 GLY A CA 1
ATOM 976 C C . GLY A 1 120 ? -6.551 -3.136 7.192 1.00 96.62 120 GLY A C 1
ATOM 977 O O . GLY A 1 120 ? -6.677 -2.424 8.187 1.00 96.62 120 GLY A O 1
ATOM 978 N N . VAL A 1 121 ? -7.407 -3.120 6.175 1.00 96.69 121 VAL A N 1
ATOM 979 C CA . VAL A 1 121 ? -8.639 -2.321 6.142 1.00 96.69 121 VAL A CA 1
ATOM 980 C C . VAL A 1 121 ? -9.821 -3.286 6.064 1.00 96.69 121 VAL A C 1
ATOM 982 O O . VAL A 1 121 ? -9.800 -4.170 5.208 1.00 96.69 121 VAL A O 1
ATOM 985 N N . TYR A 1 122 ? -10.782 -3.136 6.980 1.00 94.38 122 TYR A N 1
ATOM 986 C CA . TYR A 1 122 ? -12.047 -3.877 7.018 1.00 94.38 122 TYR A CA 1
ATOM 987 C C . TYR A 1 122 ? -13.002 -3.409 5.918 1.00 94.38 122 TYR A C 1
ATOM 989 O O . TYR A 1 122 ? -13.135 -2.171 5.756 1.00 94.38 122 TYR A O 1
#

Radius of gyration: 14.69 Å; chains: 1; bounding box: 38×28×35 Å

Secondary structure (DSSP, 8-state):
--HHHHHHHHHHHHHTT-EE-TT-EEEE--HHHHHHHHHH-TTTTGGGHHHHHHHTTTSEEE-HHHHHHHHHTEETTEE---GGG---HHHHHHH-S----GGG--S-TTPEEEETTEEEE-

Sequence (122 aa):
MNNIGLVEHCKMALSQRWGYVWGSFGRVLTRDNYNQLYRQYPREVGRYADHIQANWLNRRCADCVGLIKSYLWWSDGNIRYNGSQDTTADGMYNLSKRKGPISTLPEVPGLALWRPGHIGVY